Protein AF-A0A4R1ANZ1-F1 (afdb_monomer)

Sequence (72 aa):
MFKGKKEMVRTVFNNVHEANINPVKRFYGTISTSNGSLLVTHESISRSEAVAIFEEEARLSGGRLDKYIGVL

Radius of gyration: 26.08 Å; Cα contacts (8 Å, |Δi|>4): 96; chains: 1; bounding box: 59×18×75 Å

pLDDT: mean 80.22, std 16.1, range [44.88, 95.56]

Foldseek 3Di:
DDDDDPDPPPPPPPPPPPPPPPLWWKKWWWWQDPVGIDIDIDTDNDPVVVVVVNQVVNVVRVTGTDDMDIDD

Secondary structure (DSSP, 8-state):
------------------------EEEEEEEEETTEEEEEEEEES-HHHHHHHHHHHHHHTT-EEEEEEEE-

Nearest PDB structures (foldseek):
  4lk0-assembly2_N  TM=8.236E-01  e=4.180E-02  Escherichia phage T7
  2lmc-assembly1_A  TM=8.003E-01  e=1.596E-01  Escherichia phage T7
  8ckb-assembly1_I001  TM=6.667E-01  e=7.232E-02  Bacteroides phage crAss001
  8to5-assembly1_c  TM=5.120E-01  e=9.335E-01  Synechocystis sp. PCC 6803

Mean predicted aligned error: 12.43 Å

Solvent-accessible surface area (backbone atoms only — not comparable to full-atom values): 4549 Å² total; per-residue (Å²): 137,86,81,80,80,80,75,80,79,76,82,76,79,78,80,73,73,73,79,78,76,68,65,65,29,51,31,39,35,33,28,40,35,96,90,46,77,44,84,44,77,42,77,30,72,43,74,67,59,41,49,53,52,45,47,48,54,10,55,76,64,70,32,41,66,75,51,71,51,77,49,131

Structure (mmCIF, N/CA/C/O backbone):
data_AF-A0A4R1ANZ1-F1
#
_entry.id   AF-A0A4R1ANZ1-F1
#
loop_
_atom_site.group_PDB
_atom_site.id
_atom_site.type_symbol
_atom_site.label_atom_id
_atom_site.label_alt_id
_atom_site.label_comp_id
_atom_site.label_asym_id
_atom_site.label_entity_id
_atom_site.label_seq_id
_atom_site.pdbx_PDB_ins_code
_atom_site.Cartn_x
_atom_site.Cartn_y
_atom_site.Cartn_z
_atom_site.occupancy
_atom_site.B_iso_or_equiv
_atom_site.auth_seq_id
_atom_site.auth_comp_id
_atom_site.auth_asym_id
_atom_site.auth_atom_id
_atom_site.pdbx_PDB_model_num
ATOM 1 N N . MET A 1 1 ? 49.038 12.686 -60.878 1.00 44.88 1 MET A N 1
ATOM 2 C CA . MET A 1 1 ? 47.862 11.785 -60.897 1.00 44.88 1 MET A CA 1
ATOM 3 C C . MET A 1 1 ? 47.490 11.446 -59.457 1.00 44.88 1 MET A C 1
ATOM 5 O O . MET A 1 1 ? 48.181 10.648 -58.842 1.00 44.88 1 MET A O 1
ATOM 9 N N . PHE A 1 2 ? 46.458 12.078 -58.892 1.00 51.12 2 PHE A N 1
ATOM 10 C C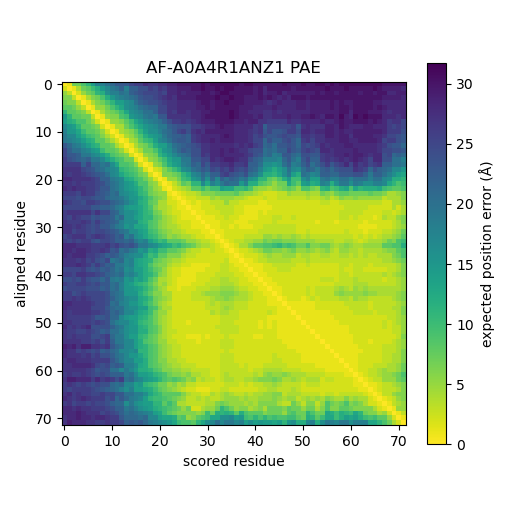A . PHE A 1 2 ? 46.004 11.804 -57.523 1.00 51.12 2 PHE A CA 1
ATOM 11 C C . PHE A 1 2 ? 44.845 10.807 -57.563 1.00 51.12 2 PHE A C 1
ATOM 13 O O . PHE A 1 2 ? 43.750 11.139 -58.007 1.00 51.12 2 PHE A O 1
ATOM 20 N N . LYS A 1 3 ? 45.093 9.567 -57.132 1.00 46.84 3 LYS A N 1
ATOM 21 C CA . LYS A 1 3 ? 44.063 8.529 -57.012 1.00 46.84 3 LYS A CA 1
ATOM 22 C C . LYS A 1 3 ? 43.591 8.501 -55.557 1.00 46.84 3 LYS A C 1
ATOM 24 O O . LYS A 1 3 ? 44.148 7.791 -54.727 1.00 46.84 3 LYS A O 1
ATOM 29 N N . GLY A 1 4 ? 42.608 9.342 -55.240 1.00 52.50 4 GLY A N 1
ATOM 30 C CA . GLY A 1 4 ? 41.970 9.373 -53.926 1.00 52.50 4 GLY A CA 1
ATOM 31 C C . GLY A 1 4 ? 41.200 8.078 -53.677 1.00 52.50 4 GLY A C 1
ATOM 32 O O . GLY A 1 4 ? 40.167 7.839 -54.301 1.00 52.50 4 GLY A O 1
ATOM 33 N N . LYS A 1 5 ? 41.702 7.229 -52.776 1.00 58.78 5 LYS A N 1
ATOM 34 C CA . LYS A 1 5 ? 40.926 6.122 -52.209 1.00 58.78 5 LYS A CA 1
ATOM 35 C C . LYS A 1 5 ? 39.886 6.729 -51.267 1.00 58.78 5 LYS A C 1
ATOM 37 O O . LYS A 1 5 ? 40.217 7.147 -50.165 1.00 58.78 5 LYS A O 1
ATOM 42 N N . LYS A 1 6 ? 38.635 6.814 -51.722 1.00 59.00 6 LYS A N 1
ATOM 43 C CA . LYS A 1 6 ? 37.483 7.081 -50.854 1.00 59.00 6 LYS A CA 1
ATOM 44 C C . LYS A 1 6 ? 37.254 5.824 -50.015 1.00 59.00 6 LYS A C 1
ATOM 46 O O . LYS A 1 6 ? 36.641 4.869 -50.485 1.00 59.00 6 LYS A O 1
ATOM 51 N N . GLU A 1 7 ? 37.816 5.794 -48.812 1.00 60.62 7 GLU A N 1
ATOM 52 C CA . GLU A 1 7 ? 37.468 4.781 -47.821 1.00 60.62 7 GLU A CA 1
ATOM 53 C C . GLU A 1 7 ? 35.988 4.954 -47.475 1.00 60.62 7 GLU A C 1
ATOM 55 O O . GLU A 1 7 ? 35.551 6.018 -47.035 1.00 60.62 7 GLU A O 1
ATOM 60 N N . MET A 1 8 ? 35.186 3.925 -47.751 1.00 59.97 8 MET A N 1
ATOM 61 C CA . MET A 1 8 ? 33.801 3.883 -47.301 1.00 59.97 8 MET A CA 1
ATOM 62 C C . MET A 1 8 ? 33.818 3.703 -45.785 1.00 59.97 8 MET A C 1
ATOM 64 O O . MET A 1 8 ? 33.932 2.585 -45.286 1.00 59.97 8 MET A O 1
ATOM 68 N N . VAL A 1 9 ? 33.742 4.820 -45.059 1.00 63.88 9 VAL A N 1
ATOM 69 C CA . VAL A 1 9 ? 33.539 4.834 -43.611 1.00 63.88 9 VAL A CA 1
ATOM 70 C C . VAL A 1 9 ? 32.176 4.205 -43.355 1.00 63.88 9 VAL A C 1
ATOM 72 O O . VAL A 1 9 ? 31.129 4.814 -43.569 1.00 63.88 9 VAL A O 1
ATOM 75 N N . ARG A 1 10 ? 32.187 2.928 -42.979 1.00 61.44 10 ARG A N 1
ATOM 76 C CA . ARG A 1 10 ? 30.987 2.179 -42.631 1.00 61.44 10 ARG A CA 1
ATOM 77 C C . ARG A 1 10 ? 30.476 2.761 -41.316 1.00 61.44 10 ARG A C 1
ATOM 79 O O . ARG A 1 10 ? 31.058 2.511 -40.265 1.00 61.44 10 ARG A O 1
ATOM 86 N N . THR A 1 11 ? 29.425 3.574 -41.367 1.00 61.41 11 THR A N 1
ATOM 87 C CA . THR A 1 11 ? 28.742 4.046 -40.160 1.00 61.41 11 THR A CA 1
ATOM 88 C C . THR A 1 11 ? 28.064 2.845 -39.513 1.00 61.41 11 THR A C 1
ATOM 90 O O . THR A 1 11 ? 26.993 2.413 -39.935 1.00 61.41 11 THR A O 1
ATOM 93 N N . VAL A 1 12 ? 28.728 2.243 -38.527 1.00 63.00 12 VAL A N 1
ATOM 94 C CA . VAL A 1 12 ? 28.117 1.218 -37.685 1.00 63.00 12 VAL A CA 1
ATOM 95 C C . VAL A 1 12 ? 27.189 1.960 -36.733 1.00 63.00 12 VAL A C 1
ATOM 97 O O . VAL A 1 12 ? 27.641 2.587 -35.779 1.00 63.00 12 VAL A O 1
ATOM 100 N N . PHE A 1 13 ? 25.890 1.944 -37.023 1.00 59.03 13 PHE A N 1
ATOM 101 C CA . PHE A 1 13 ? 24.885 2.366 -36.056 1.00 59.03 13 PHE A CA 1
ATOM 102 C C . PHE A 1 13 ? 24.903 1.342 -34.925 1.00 59.03 13 PHE A C 1
ATOM 104 O O . PHE A 1 13 ? 24.338 0.255 -35.040 1.00 59.03 13 PHE A O 1
ATOM 111 N N . ASN A 1 14 ? 25.647 1.661 -33.868 1.00 59.84 14 ASN A N 1
ATOM 112 C CA . ASN A 1 14 ? 25.724 0.838 -32.678 1.00 59.84 14 ASN A CA 1
ATOM 113 C C . ASN A 1 14 ? 24.383 0.980 -31.956 1.00 59.84 14 ASN A C 1
ATOM 115 O O . ASN A 1 14 ? 24.171 1.904 -31.177 1.00 59.84 14 ASN A O 1
ATOM 119 N N . ASN A 1 15 ? 23.444 0.096 -32.285 1.00 58.03 15 ASN A N 1
ATOM 120 C CA . ASN A 1 15 ? 22.082 0.100 -31.757 1.00 58.03 15 ASN A CA 1
ATOM 121 C C . ASN A 1 15 ? 22.026 -0.489 -30.337 1.00 58.03 15 ASN A C 1
ATOM 123 O O . ASN A 1 15 ? 21.085 -1.186 -29.968 1.00 58.03 15 ASN A O 1
ATOM 127 N N . VAL A 1 16 ? 23.067 -0.235 -29.545 1.00 59.12 16 VAL A N 1
ATOM 128 C CA . VAL A 1 16 ? 23.174 -0.651 -28.152 1.00 59.12 16 VAL A CA 1
ATOM 129 C C . VAL A 1 16 ? 22.519 0.441 -27.312 1.00 59.12 16 VAL A C 1
ATOM 131 O O . VAL A 1 16 ? 23.161 1.145 -26.542 1.00 59.12 16 VAL A O 1
ATOM 134 N N . HIS A 1 17 ? 21.216 0.637 -27.509 1.00 58.44 17 HIS A N 1
ATOM 135 C CA . HIS A 1 17 ? 20.399 1.120 -26.407 1.00 58.44 17 HIS A CA 1
ATOM 136 C C . HIS A 1 17 ? 20.255 -0.099 -25.498 1.00 58.44 17 HIS A C 1
ATOM 138 O O . HIS A 1 17 ? 19.406 -0.958 -25.737 1.00 58.44 17 HIS A O 1
ATOM 144 N N . GLU A 1 18 ? 21.165 -0.248 -24.532 1.00 57.38 18 GLU A N 1
ATOM 145 C CA . GLU A 1 18 ? 20.942 -1.178 -23.431 1.00 57.38 18 GLU A CA 1
ATOM 146 C C . GLU A 1 18 ? 19.568 -0.836 -22.869 1.00 57.38 18 GLU A C 1
ATOM 148 O O . GLU A 1 18 ? 19.334 0.288 -22.419 1.00 57.38 18 GLU A O 1
ATOM 153 N N . ALA A 1 19 ? 18.627 -1.775 -22.980 1.00 59.56 19 ALA A N 1
ATOM 154 C CA . ALA A 1 19 ? 17.372 -1.675 -22.271 1.00 59.56 19 ALA A CA 1
ATOM 155 C C . ALA A 1 19 ? 17.757 -1.624 -20.797 1.00 59.56 19 ALA A C 1
ATOM 157 O O . ALA A 1 19 ? 18.082 -2.643 -20.192 1.00 59.56 19 ALA A O 1
ATOM 158 N N . ASN A 1 20 ? 17.814 -0.415 -20.250 1.00 57.69 20 ASN A N 1
ATOM 159 C CA . ASN A 1 20 ? 18.025 -0.202 -18.839 1.00 57.69 20 ASN A CA 1
ATOM 160 C C . ASN A 1 20 ? 16.711 -0.654 -18.207 1.00 57.69 20 ASN A C 1
ATOM 162 O O . ASN A 1 20 ? 15.749 0.111 -18.128 1.00 57.69 20 ASN A O 1
ATOM 166 N N . ILE A 1 21 ? 16.612 -1.961 -17.940 1.00 62.59 21 ILE A N 1
ATOM 167 C CA . ILE A 1 21 ? 15.459 -2.579 -17.299 1.00 62.59 21 ILE A CA 1
ATOM 168 C C . ILE A 1 21 ? 15.450 -1.972 -15.910 1.00 62.59 21 ILE A C 1
ATOM 170 O O . ILE A 1 21 ? 16.137 -2.458 -15.019 1.00 62.59 21 ILE A O 1
ATOM 174 N N . ASN A 1 22 ? 14.740 -0.862 -15.754 1.00 65.94 22 ASN A N 1
ATOM 175 C CA . ASN A 1 22 ? 14.561 -0.236 -14.467 1.00 65.94 22 ASN A CA 1
ATOM 176 C C . ASN A 1 22 ? 13.546 -1.117 -13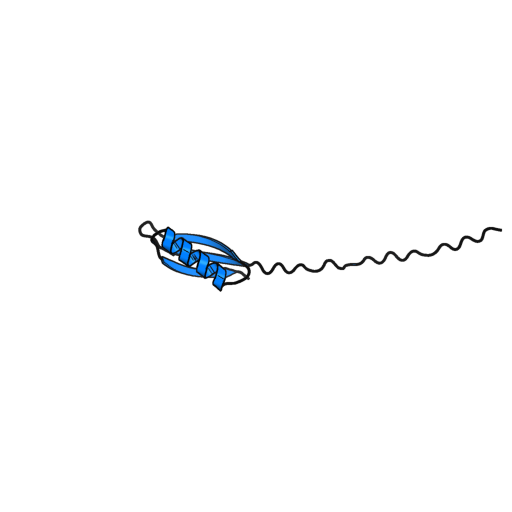.729 1.00 65.94 22 ASN A C 1
ATOM 178 O O . ASN A 1 22 ? 12.371 -1.111 -14.096 1.00 65.94 22 ASN A O 1
ATOM 182 N N . PRO A 1 23 ? 13.968 -1.949 -12.760 1.00 78.12 23 PRO A N 1
ATOM 183 C CA . PRO A 1 23 ? 13.109 -2.982 -12.190 1.00 78.12 23 PRO A CA 1
ATOM 184 C C . PRO A 1 23 ? 12.126 -2.402 -11.162 1.00 78.12 23 PRO A C 1
ATOM 186 O O . PRO A 1 23 ? 11.470 -3.155 -10.443 1.00 78.12 23 PRO A O 1
ATOM 189 N N . VAL A 1 24 ? 12.062 -1.072 -11.065 1.00 85.88 24 VAL A N 1
ATOM 190 C CA . VAL A 1 24 ? 11.188 -0.334 -10.166 1.00 85.88 24 VAL A CA 1
ATOM 191 C C . VAL A 1 24 ? 9.746 -0.545 -10.604 1.00 85.88 24 VAL A C 1
ATOM 193 O O . VAL A 1 24 ? 9.342 -0.186 -11.709 1.00 85.88 24 VAL A O 1
ATOM 196 N N . LYS A 1 25 ? 8.973 -1.144 -9.707 1.00 86.94 25 LYS A N 1
ATOM 197 C CA . LYS A 1 25 ? 7.549 -1.411 -9.853 1.00 86.94 25 LYS A CA 1
ATOM 198 C C . LYS A 1 25 ? 6.774 -0.519 -8.911 1.00 86.94 25 LYS A C 1
ATOM 200 O O . LYS A 1 25 ? 7.243 -0.166 -7.828 1.00 86.94 25 LYS A O 1
ATOM 205 N N . ARG A 1 26 ? 5.552 -0.192 -9.308 1.00 91.62 26 ARG A N 1
ATOM 206 C CA . ARG A 1 26 ? 4.636 0.568 -8.469 1.00 91.62 26 ARG A CA 1
ATOM 207 C C . ARG A 1 26 ? 3.750 -0.386 -7.679 1.00 91.62 26 ARG A C 1
ATOM 209 O O . ARG A 1 26 ? 3.096 -1.274 -8.229 1.00 91.62 26 ARG A O 1
ATOM 216 N N . PHE A 1 27 ? 3.718 -0.176 -6.376 1.00 93.69 27 PHE A N 1
ATOM 217 C CA . PHE A 1 27 ? 2.906 -0.918 -5.430 1.00 93.69 27 PHE A CA 1
ATOM 218 C C . PHE A 1 27 ? 1.865 0.006 -4.820 1.00 93.69 27 PHE A C 1
ATOM 220 O O . PHE A 1 27 ? 2.114 1.192 -4.606 1.00 93.69 27 PHE A O 1
ATOM 227 N N . TYR A 1 28 ? 0.708 -0.562 -4.511 1.00 93.75 28 TYR A N 1
ATOM 228 C CA . TYR A 1 28 ? -0.399 0.131 -3.873 1.00 93.75 28 TYR A CA 1
ATOM 229 C C . TYR A 1 28 ? -0.754 -0.584 -2.575 1.00 93.75 28 TYR A C 1
ATOM 231 O O . TYR A 1 28 ? -0.834 -1.813 -2.558 1.00 93.75 28 TYR A O 1
ATOM 239 N N . GLY A 1 29 ? -0.989 0.175 -1.511 1.00 93.38 29 GLY A N 1
ATOM 240 C CA . GLY A 1 29 ? -1.424 -0.307 -0.204 1.00 93.38 29 GLY A CA 1
ATOM 241 C C . GLY A 1 29 ? -2.692 0.412 0.248 1.00 93.38 29 GLY A C 1
ATOM 242 O O . GLY A 1 29 ? -2.927 1.561 -0.110 1.00 93.38 29 GLY A O 1
ATOM 243 N N . THR A 1 30 ? -3.533 -0.254 1.029 1.00 95.44 30 THR A N 1
ATOM 244 C CA . THR A 1 30 ? -4.684 0.368 1.692 1.00 95.44 30 THR A CA 1
ATOM 245 C C . THR A 1 30 ? -4.483 0.301 3.195 1.00 95.44 30 THR A C 1
ATOM 247 O O . THR A 1 30 ? -4.399 -0.792 3.757 1.00 95.44 30 THR A O 1
ATOM 250 N N . ILE A 1 31 ? -4.415 1.463 3.835 1.00 95.38 31 ILE A N 1
ATOM 251 C CA . ILE A 1 31 ? -4.260 1.609 5.281 1.00 95.38 31 ILE A CA 1
ATOM 252 C C . ILE A 1 31 ? -5.613 1.988 5.864 1.00 95.38 31 ILE A C 1
ATOM 254 O O . ILE A 1 31 ? -6.184 3.005 5.482 1.00 95.38 31 ILE A O 1
ATOM 258 N N . SER A 1 32 ? -6.115 1.208 6.812 1.00 94.88 32 SER A N 1
ATOM 259 C CA . SER A 1 32 ? -7.320 1.562 7.560 1.00 94.88 32 SER A CA 1
ATOM 260 C C . SER A 1 32 ? -6.959 2.227 8.877 1.00 94.88 32 SER A C 1
ATOM 262 O O . SER A 1 32 ? -6.151 1.719 9.652 1.00 94.88 32 SER A O 1
ATOM 264 N N . THR A 1 33 ? -7.580 3.372 9.124 1.00 92.00 33 THR A N 1
ATOM 265 C CA . THR A 1 33 ? -7.447 4.193 10.332 1.00 92.00 33 THR A CA 1
ATOM 266 C C . THR A 1 33 ? -8.820 4.382 10.975 1.00 92.00 33 THR A C 1
ATOM 268 O O . THR A 1 33 ? -9.847 4.034 10.389 1.00 92.00 33 THR A O 1
ATOM 271 N N . SER A 1 34 ? -8.865 4.985 12.162 1.00 89.00 34 SER A N 1
ATOM 272 C CA . SER A 1 34 ? -10.124 5.366 12.820 1.00 89.00 34 SER A CA 1
ATOM 273 C C . SER A 1 34 ? -10.986 6.326 11.992 1.00 89.00 34 SER A C 1
ATOM 275 O O . SER A 1 34 ? -12.203 6.345 12.155 1.00 89.00 34 SER A O 1
ATOM 277 N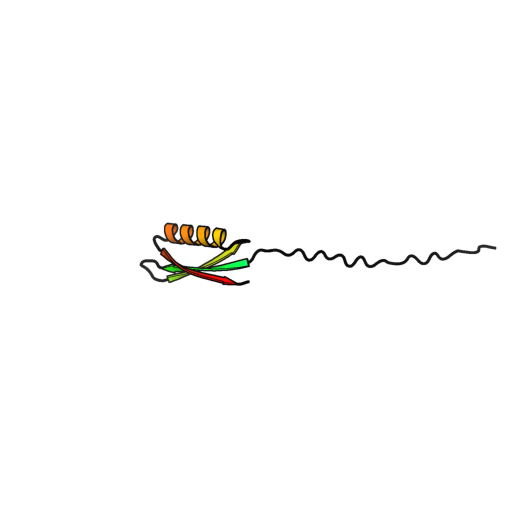 N . ASN A 1 35 ? -10.372 7.095 11.089 1.00 87.62 35 ASN A N 1
ATOM 278 C CA . ASN A 1 35 ? -11.042 8.106 10.272 1.00 87.62 35 ASN A CA 1
ATOM 279 C C . ASN A 1 35 ? -11.426 7.601 8.870 1.00 87.62 35 ASN A C 1
ATOM 281 O O . ASN A 1 35 ? -11.990 8.359 8.083 1.00 87.62 35 ASN A O 1
ATOM 285 N N . GLY A 1 36 ? -11.122 6.340 8.544 1.00 90.19 36 GLY A N 1
ATOM 286 C CA . GLY A 1 36 ? -11.389 5.741 7.236 1.00 90.19 36 GLY 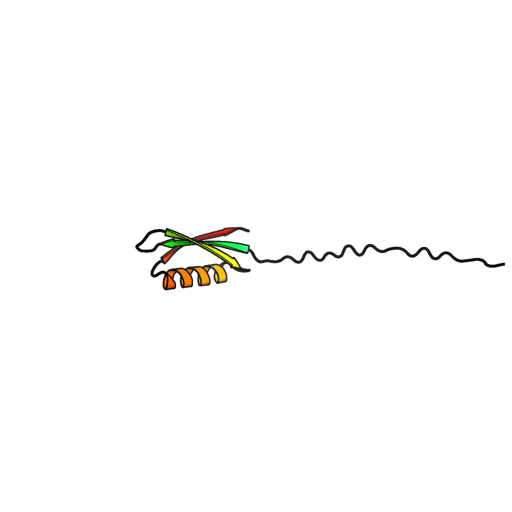A CA 1
ATOM 287 C C . GLY A 1 36 ? -10.167 5.060 6.624 1.00 90.19 36 GLY A C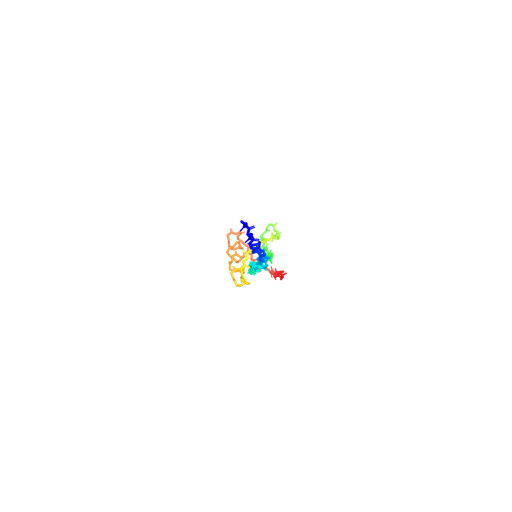 1
ATOM 288 O O . GLY A 1 36 ? -9.165 4.814 7.299 1.00 90.19 36 GLY A O 1
ATOM 289 N N . SER A 1 37 ? -10.256 4.750 5.331 1.00 92.12 37 SER A N 1
ATOM 290 C CA . SER A 1 37 ? -9.202 4.056 4.585 1.00 92.12 37 SER A CA 1
ATOM 291 C C . SER A 1 37 ? -8.438 5.006 3.660 1.00 92.12 37 SER A C 1
ATOM 293 O O . SER A 1 37 ? -9.034 5.798 2.933 1.00 92.12 37 SER A O 1
ATOM 295 N N . LEU A 1 38 ? -7.113 4.892 3.668 1.00 91.69 38 LEU A N 1
ATOM 296 C CA . LEU A 1 38 ? -6.166 5.649 2.854 1.00 91.69 38 LEU A CA 1
ATOM 297 C C . LEU A 1 38 ? -5.555 4.728 1.798 1.00 91.69 38 LEU A C 1
ATOM 299 O O . LEU A 1 38 ? -5.104 3.628 2.119 1.00 91.69 38 LEU A O 1
ATOM 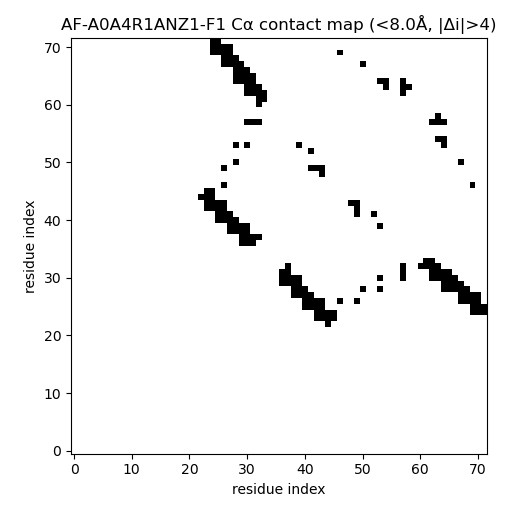303 N N . LEU A 1 39 ? -5.524 5.177 0.543 1.00 92.25 39 LEU A N 1
ATOM 304 C CA . LEU A 1 39 ? -4.782 4.509 -0.524 1.00 92.25 39 LEU A CA 1
ATOM 305 C C . LEU A 1 39 ? -3.386 5.127 -0.607 1.00 92.25 39 LEU A C 1
ATOM 307 O O . LEU A 1 39 ? -3.252 6.316 -0.889 1.00 92.25 39 LEU A O 1
ATOM 311 N N . VAL A 1 40 ? -2.363 4.311 -0.388 1.00 92.31 40 VAL A N 1
ATOM 312 C CA . VAL A 1 40 ? -0.953 4.707 -0.433 1.00 92.31 40 VAL A CA 1
ATOM 313 C C . VAL A 1 40 ? -0.255 4.023 -1.599 1.00 92.31 40 VAL A C 1
ATOM 315 O O . VAL A 1 40 ? -0.665 2.949 -2.045 1.00 92.31 40 VAL A O 1
ATOM 318 N N . THR A 1 41 ? 0.764 4.673 -2.152 1.00 93.94 41 THR A N 1
ATOM 319 C CA . THR A 1 41 ? 1.475 4.196 -3.343 1.00 93.94 41 THR A CA 1
ATOM 320 C C . THR A 1 41 ? 2.970 4.345 -3.130 1.00 93.94 41 THR A C 1
ATOM 322 O O . THR A 1 41 ? 3.418 5.397 -2.685 1.00 93.94 41 THR A O 1
ATOM 325 N N . HIS A 1 42 ? 3.737 3.315 -3.474 1.00 92.94 42 HIS A N 1
ATOM 326 C CA . HIS A 1 42 ? 5.190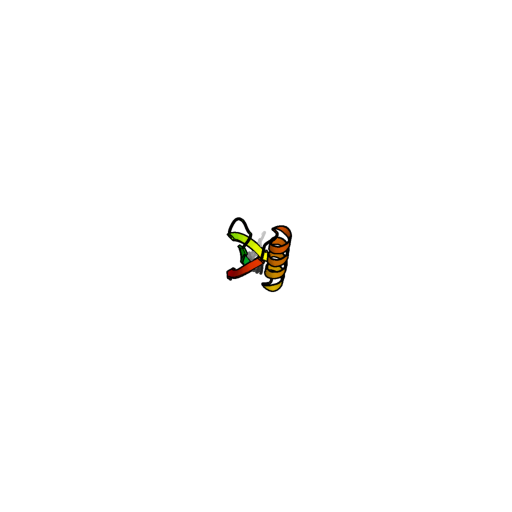 3.339 -3.361 1.00 92.94 42 HIS A CA 1
ATOM 327 C C . HIS A 1 42 ? 5.848 2.658 -4.560 1.00 92.94 42 HIS A C 1
ATOM 329 O O . HIS A 1 42 ? 5.364 1.639 -5.052 1.00 92.94 42 HIS A O 1
ATOM 335 N N . GLU A 1 43 ? 6.949 3.226 -5.036 1.00 92.06 43 GLU A N 1
ATOM 336 C CA . GLU A 1 43 ? 7.741 2.672 -6.129 1.00 92.06 43 GLU A CA 1
ATOM 337 C C . GLU A 1 43 ? 8.981 1.999 -5.557 1.00 92.06 43 GLU A C 1
ATOM 339 O 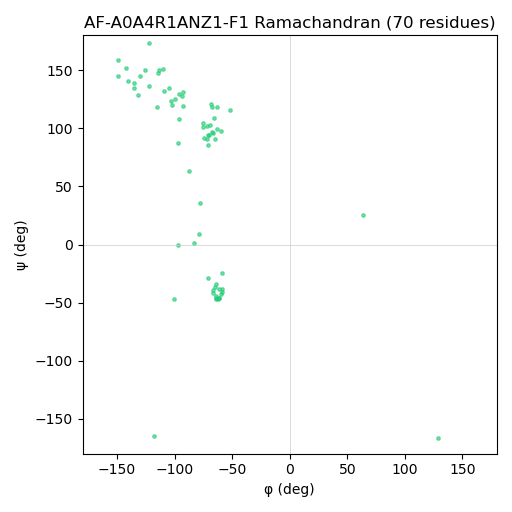O . GLU A 1 43 ? 9.784 2.634 -4.886 1.00 92.06 43 GLU A O 1
ATOM 344 N N . SER A 1 44 ? 9.126 0.702 -5.806 1.00 90.06 44 SER A N 1
ATOM 345 C CA . SER A 1 44 ? 10.229 -0.092 -5.273 1.00 90.06 44 SER A CA 1
ATOM 346 C C . SER A 1 44 ? 10.594 -1.217 -6.235 1.00 90.06 44 SER A C 1
ATOM 348 O O . SER A 1 44 ? 9.806 -1.643 -7.077 1.00 90.06 44 SER A O 1
ATOM 350 N N . ILE A 1 45 ? 11.815 -1.723 -6.112 1.00 88.50 45 ILE A N 1
ATOM 351 C CA . ILE A 1 45 ? 12.284 -2.891 -6.858 1.00 88.50 45 ILE A CA 1
ATOM 352 C C . ILE A 1 45 ? 11.605 -4.173 -6.348 1.00 88.50 45 ILE A C 1
ATOM 354 O O . ILE A 1 45 ? 11.412 -5.130 -7.103 1.00 88.50 45 ILE A O 1
ATOM 358 N N . SER A 1 46 ? 11.223 -4.215 -5.067 1.00 88.31 46 SER A N 1
ATOM 359 C CA . SER A 1 46 ? 10.741 -5.429 -4.414 1.00 88.31 46 SER A CA 1
ATOM 360 C C . SER A 1 46 ? 9.429 -5.225 -3.661 1.00 88.31 46 SER A C 1
ATOM 362 O O . SER A 1 46 ? 9.181 -4.212 -3.015 1.00 88.31 46 SER A O 1
ATOM 364 N N . ARG A 1 47 ? 8.587 -6.263 -3.683 1.00 89.06 47 ARG A N 1
ATOM 365 C CA . ARG A 1 47 ? 7.335 -6.285 -2.915 1.00 89.06 47 ARG A CA 1
ATOM 366 C C . ARG A 1 47 ? 7.588 -6.126 -1.414 1.00 89.06 47 ARG A C 1
ATOM 368 O O . ARG A 1 47 ? 6.798 -5.478 -0.744 1.00 89.06 47 ARG A O 1
ATOM 375 N N . SER A 1 48 ? 8.656 -6.727 -0.893 1.00 91.25 48 SER A N 1
ATOM 376 C CA . SER A 1 48 ? 8.967 -6.713 0.540 1.00 91.25 48 SER A CA 1
ATOM 377 C C . SER A 1 48 ? 9.312 -5.314 1.045 1.00 91.25 48 SER A C 1
ATOM 379 O O . SER A 1 48 ? 8.837 -4.922 2.104 1.00 91.25 48 SER A O 1
ATOM 381 N N . GLU A 1 49 ? 10.090 -4.551 0.275 1.00 91.88 49 GLU A N 1
ATOM 382 C CA . GLU A 1 49 ? 10.410 -3.155 0.593 1.00 91.88 49 GLU A CA 1
ATOM 383 C C . GLU A 1 49 ? 9.147 -2.285 0.563 1.00 91.88 49 GLU A C 1
ATOM 385 O O . GLU A 1 49 ? 8.882 -1.567 1.522 1.00 91.88 49 GLU A O 1
ATOM 390 N N . ALA A 1 50 ? 8.303 -2.431 -0.465 1.00 92.44 50 ALA A N 1
ATOM 391 C CA . ALA A 1 50 ? 7.028 -1.719 -0.515 1.00 92.44 50 ALA A CA 1
ATOM 392 C C . ALA A 1 50 ? 6.115 -2.046 0.683 1.00 92.44 50 ALA A C 1
ATOM 394 O O . ALA A 1 50 ? 5.503 -1.147 1.252 1.00 92.44 50 ALA A O 1
ATOM 395 N N . VAL A 1 51 ? 6.042 -3.316 1.101 1.00 93.19 51 VAL A N 1
ATOM 396 C CA . VAL A 1 51 ? 5.261 -3.723 2.282 1.00 93.19 51 VAL A CA 1
ATOM 397 C C . VAL A 1 51 ? 5.816 -3.099 3.559 1.00 93.19 51 VAL A C 1
ATOM 399 O O . VAL A 1 51 ? 5.030 -2.579 4.343 1.00 93.19 51 VAL A O 1
ATOM 402 N N . ALA A 1 52 ? 7.137 -3.095 3.751 1.00 94.81 52 ALA A N 1
ATOM 403 C CA . ALA A 1 52 ? 7.756 -2.485 4.927 1.00 94.81 52 ALA A CA 1
ATOM 404 C C . ALA A 1 52 ? 7.425 -0.986 5.035 1.00 94.81 52 ALA A C 1
ATOM 406 O O . ALA A 1 52 ? 7.061 -0.514 6.111 1.00 94.81 52 ALA A O 1
ATOM 407 N N . ILE A 1 53 ? 7.464 -0.264 3.910 1.00 95.19 53 ILE A N 1
ATOM 408 C CA . ILE A 1 53 ? 7.067 1.150 3.843 1.00 95.19 53 ILE A CA 1
ATOM 409 C C . ILE A 1 53 ? 5.583 1.316 4.198 1.00 95.19 53 ILE A C 1
ATOM 411 O O . ILE A 1 53 ? 5.233 2.162 5.017 1.00 95.19 53 ILE A O 1
ATOM 415 N N . PHE A 1 54 ? 4.694 0.491 3.635 1.00 95.19 54 PHE A N 1
ATOM 416 C CA . PHE A 1 54 ? 3.260 0.576 3.932 1.00 95.19 54 PHE A CA 1
ATOM 417 C C . PHE A 1 54 ? 2.924 0.249 5.391 1.00 95.19 54 PHE A C 1
ATOM 419 O O . PHE A 1 54 ? 2.023 0.859 5.966 1.00 95.19 54 PHE A O 1
ATOM 426 N N . GLU A 1 55 ? 3.626 -0.704 6.001 1.00 94.56 55 GLU A N 1
ATOM 427 C CA . GLU A 1 55 ? 3.480 -1.018 7.424 1.00 94.56 55 GLU A CA 1
ATOM 428 C C . GLU A 1 55 ? 3.973 0.131 8.308 1.00 94.56 55 GLU A C 1
ATOM 430 O O . GLU A 1 55 ? 3.332 0.462 9.310 1.00 94.56 55 GLU A O 1
ATOM 435 N N . GLU A 1 56 ? 5.073 0.780 7.925 1.00 95.56 56 GLU A N 1
ATOM 436 C CA . GLU A 1 56 ? 5.564 1.966 8.615 1.00 95.56 56 GLU A CA 1
ATOM 437 C C . GLU A 1 56 ? 4.572 3.131 8.516 1.00 95.56 56 GLU A C 1
ATOM 439 O O . GLU A 1 56 ? 4.231 3.723 9.543 1.00 95.56 56 GLU A O 1
ATOM 444 N N . GLU A 1 57 ? 4.041 3.420 7.327 1.00 92.94 57 GLU A N 1
ATOM 445 C CA . GLU A 1 57 ? 3.016 4.452 7.144 1.00 92.94 57 GLU A CA 1
ATOM 446 C C . GLU A 1 57 ? 1.736 4.139 7.921 1.00 92.94 57 GLU A C 1
ATOM 448 O O . GLU A 1 57 ? 1.135 5.040 8.517 1.00 92.94 57 GLU A O 1
ATOM 453 N N . ALA A 1 58 ? 1.335 2.865 7.977 1.00 94.06 58 ALA A N 1
ATOM 454 C CA . ALA A 1 58 ? 0.192 2.439 8.774 1.00 94.06 58 ALA A CA 1
ATOM 455 C C . ALA A 1 58 ? 0.432 2.721 10.258 1.00 94.06 58 ALA A C 1
ATOM 457 O O . ALA A 1 58 ? -0.425 3.312 10.914 1.00 94.06 58 ALA A O 1
ATOM 458 N N . ARG A 1 59 ? 1.621 2.384 10.769 1.00 93.88 59 ARG A N 1
ATOM 459 C CA . ARG A 1 59 ? 2.015 2.662 12.153 1.00 93.88 59 ARG A CA 1
ATOM 460 C C . ARG A 1 59 ? 2.029 4.163 12.451 1.00 93.88 59 ARG A C 1
ATOM 462 O O . ARG A 1 59 ? 1.496 4.571 13.479 1.00 93.88 59 ARG A O 1
ATOM 469 N N . LEU A 1 60 ? 2.609 4.977 11.567 1.00 93.62 60 LEU A N 1
ATOM 470 C CA . LEU A 1 60 ? 2.668 6.438 11.718 1.00 93.62 60 LEU A CA 1
ATOM 471 C C . LEU A 1 60 ? 1.276 7.077 11.690 1.00 93.62 60 LEU A C 1
ATOM 473 O O . LEU A 1 60 ? 1.019 8.034 12.416 1.00 93.62 60 LEU A O 1
ATOM 477 N N . SER A 1 61 ? 0.365 6.510 10.903 1.00 90.56 61 SER A N 1
ATOM 478 C CA . SER A 1 61 ? -1.023 6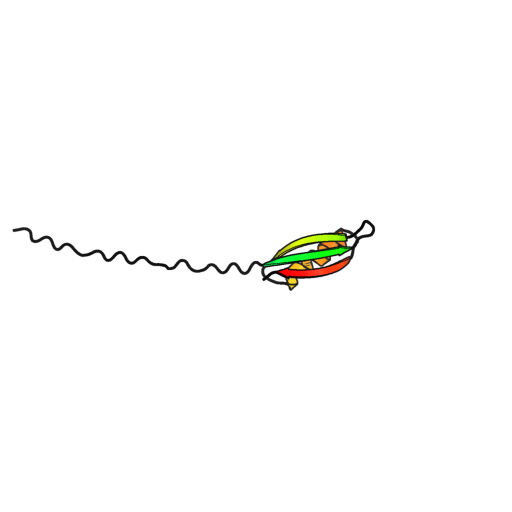.967 10.791 1.00 90.56 61 SER A CA 1
ATOM 479 C C . SER A 1 61 ? -1.938 6.420 11.897 1.00 90.56 61 SER A C 1
ATOM 481 O O . SER A 1 61 ? -3.139 6.686 11.878 1.00 90.56 61 SER A O 1
ATOM 483 N N . GLY A 1 62 ? -1.411 5.630 12.843 1.00 92.31 62 GLY A N 1
ATOM 484 C CA . GLY A 1 62 ? -2.207 4.967 13.883 1.00 92.31 62 GLY A CA 1
ATOM 485 C C . GLY A 1 62 ? -3.211 3.945 13.332 1.00 92.31 62 GLY A C 1
ATOM 486 O O . GLY A 1 62 ? -4.252 3.706 13.942 1.00 92.31 62 GLY A O 1
ATOM 487 N N . GLY A 1 63 ? -2.930 3.385 12.156 1.00 92.06 63 GLY A N 1
ATOM 488 C CA . GLY A 1 63 ? -3.783 2.452 11.431 1.00 92.06 63 GLY A CA 1
ATOM 489 C C . GLY A 1 63 ? -3.154 1.075 11.228 1.00 92.06 63 GLY A C 1
ATOM 490 O O . GLY A 1 63 ? -2.162 0.705 11.855 1.00 92.06 63 GLY A O 1
ATOM 491 N N . ARG A 1 64 ? -3.750 0.302 10.318 1.00 94.00 64 ARG A N 1
ATOM 492 C CA . ARG A 1 64 ? -3.279 -1.027 9.914 1.00 94.00 64 ARG A CA 1
ATOM 493 C C . ARG A 1 64 ? -3.314 -1.169 8.397 1.00 94.00 64 ARG A C 1
ATOM 495 O O . ARG A 1 64 ? -4.283 -0.761 7.761 1.00 94.00 64 ARG A O 1
ATOM 502 N N . LEU A 1 65 ? -2.285 -1.790 7.830 1.00 93.12 65 LEU A N 1
ATOM 503 C CA . LEU A 1 65 ? -2.286 -2.211 6.432 1.00 93.12 65 LEU A CA 1
ATOM 504 C C . LEU A 1 65 ? -3.294 -3.356 6.238 1.00 93.12 65 LEU A C 1
ATOM 506 O O . LEU A 1 65 ? -3.170 -4.400 6.875 1.00 93.12 65 LEU A O 1
ATOM 510 N N . ASP A 1 66 ? -4.285 -3.173 5.365 1.00 90.81 66 ASP A N 1
ATOM 511 C CA . ASP A 1 66 ? -5.321 -4.184 5.108 1.00 90.81 66 ASP A CA 1
ATOM 512 C C . ASP A 1 66 ? -5.066 -4.984 3.833 1.00 90.81 66 ASP A C 1
ATOM 514 O O . ASP A 1 66 ? -5.194 -6.210 3.813 1.00 90.81 66 ASP A O 1
ATOM 518 N N . LYS A 1 67 ? -4.745 -4.294 2.737 1.00 87.88 67 LYS A N 1
ATOM 519 C CA . LYS A 1 67 ? -4.511 -4.910 1.429 1.00 87.88 67 LYS A CA 1
ATOM 520 C C . LYS A 1 67 ? -3.375 -4.208 0.722 1.00 87.88 67 LYS A C 1
ATOM 522 O O . LYS A 1 67 ? -3.166 -3.015 0.909 1.00 87.88 67 LYS A O 1
ATOM 527 N N . TYR A 1 68 ? -2.686 -4.945 -0.134 1.00 86.44 68 TYR A N 1
ATOM 528 C CA . TYR A 1 68 ? -1.707 -4.369 -1.034 1.00 86.44 68 TYR A CA 1
ATOM 529 C C . TYR A 1 68 ? -1.636 -5.167 -2.339 1.00 86.44 68 TYR A C 1
ATOM 531 O O . TYR A 1 68 ? -1.832 -6.386 -2.353 1.00 86.44 68 TYR A O 1
ATOM 539 N N . ILE A 1 69 ? -1.401 -4.463 -3.445 1.00 83.50 69 ILE A N 1
ATOM 540 C CA . ILE A 1 69 ? -1.350 -5.004 -4.805 1.00 83.50 69 ILE A CA 1
ATOM 541 C C . ILE A 1 69 ? -0.085 -4.463 -5.473 1.00 83.50 69 ILE A C 1
ATOM 543 O O . ILE A 1 69 ? 0.165 -3.259 -5.465 1.00 83.50 69 ILE A O 1
ATOM 547 N N . GLY A 1 70 ? 0.722 -5.357 -6.045 1.00 73.69 70 GLY A N 1
ATOM 548 C CA . GLY A 1 70 ? 1.836 -4.975 -6.911 1.00 73.69 70 GLY A CA 1
ATOM 549 C C . GLY A 1 70 ? 1.387 -4.961 -8.362 1.00 73.69 70 GLY A C 1
ATOM 550 O O . GLY A 1 70 ? 0.772 -5.930 -8.808 1.00 73.69 70 GLY A O 1
ATOM 551 N N . VAL A 1 71 ? 1.692 -3.886 -9.085 1.00 67.25 71 VAL A N 1
ATOM 552 C CA . VAL A 1 71 ? 1.499 -3.829 -10.536 1.00 67.25 71 VAL A CA 1
ATOM 553 C C . VAL A 1 71 ? 2.856 -4.087 -11.189 1.00 67.25 71 VAL A C 1
ATOM 555 O O . VAL A 1 71 ? 3.854 -3.473 -10.808 1.00 67.25 71 VAL A O 1
ATOM 558 N N . LEU A 1 72 ? 2.888 -5.085 -12.079 1.00 53.19 72 LEU A N 1
ATOM 559 C CA . LEU A 1 72 ? 4.077 -5.512 -12.822 1.00 53.19 72 LEU A CA 1
ATOM 560 C C . LEU A 1 72 ? 4.458 -4.510 -13.907 1.00 53.19 72 LEU A C 1
ATOM 562 O O . LEU A 1 72 ? 3.531 -4.001 -14.575 1.00 53.19 72 LEU A O 1
#

Organism: NCBI:txid1742358